Protein AF-A0A450WS57-F1 (afdb_monomer_lite)

Organism: NCBI:txid2126335

Radius of gyration: 19.54 Å; chains: 1; bounding box: 51×41×46 Å

Sequence (120 aa):
MVKQARTGNGFHSHLTGLMFAAREQGIPLPNLFTDASFHTFSTVTLSTTHPNPTPGVDGIGFGPVSERCIGVSYFVFENEIIWFQLGRVRYQKNKNSGKTDECAKIRPLSISARSANMFR

pLDDT: mean 74.9, std 20.26, range [33.19, 96.75]

Secondary structure (DSSP, 8-state):
-HHHHHTT--HHHHHHHHHHHHHHTTPPPPHHHHSHHHHHHH--SEEEE-PPP-TT--------SSTT-EEEEEEE-TTS-EEEEEEEEE----S-TT------EEEEEEEEE-------

InterPro domains:
  IPR000542 Acyltransferase ChoActase/COT/CPT [PTHR22589] (1-97)
  IPR023213 Chloramphenicol acetyltransferase-like domain superfamily [G3DSA:3.30.559.10] (1-103)
  IPR039551 Choline/Carnitine o-acyltransferase, domain 1 and 2 [PF00755] (2-85)

Foldseek 3Di:
DVVCVVVVNDVVVVVVVVQVVCVVVVHDGPVCCVDPVVVVVPDAQEAEDEDEDDPPDPDDWDAAPDQNHKYWYWYDDPVQWIKIKIWHWDFDDDPDPDDPPRDTDIDIDTDRDRDPDPDD

Structure (mmCIF, N/CA/C/O backbone):
data_AF-A0A450WS57-F1
#
_entry.id   AF-A0A450WS57-F1
#
loop_
_atom_site.group_PDB
_atom_site.id
_atom_site.type_symbol
_atom_site.label_atom_id
_atom_site.label_alt_id
_atom_site.label_comp_id
_atom_site.label_asym_id
_atom_site.label_entity_id
_atom_site.label_seq_id
_atom_site.pdbx_PDB_ins_code
_atom_site.Cartn_x
_atom_site.Cartn_y
_atom_site.Cartn_z
_atom_site.occupancy
_atom_site.B_iso_or_equiv
_atom_site.auth_seq_id
_atom_site.auth_comp_id
_atom_site.auth_asym_id
_atom_site.auth_atom_id
_atom_site.pdbx_PDB_model_num
ATOM 1 N N . MET A 1 1 ? -0.082 -12.119 -8.592 1.00 78.62 1 MET A N 1
ATOM 2 C CA . MET A 1 1 ? -0.358 -10.893 -7.812 1.00 78.62 1 MET A CA 1
ATOM 3 C C . MET A 1 1 ? -0.544 -9.646 -8.685 1.00 78.62 1 MET A C 1
ATOM 5 O O . MET A 1 1 ? -1.670 -9.178 -8.754 1.00 78.62 1 MET A O 1
ATOM 9 N N . VAL A 1 2 ? 0.470 -9.133 -9.405 1.00 88.19 2 VAL A N 1
ATOM 10 C CA . VAL A 1 2 ? 0.357 -7.865 -10.183 1.00 88.19 2 VAL A CA 1
ATOM 11 C C . VAL A 1 2 ? -0.797 -7.872 -11.194 1.00 88.19 2 VAL A C 1
ATOM 13 O O . VAL A 1 2 ? -1.593 -6.940 -11.230 1.00 88.19 2 VAL A O 1
ATOM 16 N N . LYS A 1 3 ? -0.953 -8.959 -11.964 1.00 92.69 3 LYS A N 1
ATOM 17 C CA . LYS A 1 3 ? -2.067 -9.114 -12.915 1.00 92.69 3 LYS A CA 1
ATOM 18 C C . LYS A 1 3 ? -3.437 -8.998 -12.235 1.00 92.69 3 LYS A C 1
ATOM 20 O O . LYS A 1 3 ? -4.292 -8.290 -12.743 1.00 92.69 3 LYS A O 1
ATOM 25 N N . GLN A 1 4 ? -3.619 -9.661 -11.091 1.00 91.69 4 GLN A N 1
ATOM 26 C CA . GLN A 1 4 ? -4.878 -9.653 -10.338 1.00 91.69 4 GLN A CA 1
ATOM 27 C C . GLN A 1 4 ? -5.165 -8.274 -9.747 1.00 91.69 4 GLN A C 1
ATOM 29 O O . GLN A 1 4 ? -6.276 -7.780 -9.890 1.00 91.69 4 GLN A O 1
ATOM 34 N N . ALA A 1 5 ? -4.159 -7.632 -9.147 1.00 89.94 5 ALA A N 1
ATOM 35 C CA . ALA A 1 5 ? -4.294 -6.278 -8.623 1.00 89.94 5 ALA A CA 1
ATOM 36 C C . ALA A 1 5 ? -4.692 -5.287 -9.731 1.00 89.94 5 ALA A C 1
ATOM 38 O O . ALA A 1 5 ? -5.612 -4.497 -9.545 1.00 89.94 5 ALA A O 1
ATOM 39 N N . ARG A 1 6 ? -4.071 -5.389 -10.917 1.00 90.94 6 ARG A N 1
ATOM 40 C CA . ARG A 1 6 ? -4.392 -4.535 -12.071 1.00 90.94 6 ARG A CA 1
ATOM 41 C C . ARG A 1 6 ? -5.810 -4.751 -12.603 1.00 90.94 6 ARG A C 1
ATOM 43 O O . ARG A 1 6 ? -6.418 -3.810 -13.091 1.00 90.94 6 ARG A O 1
ATOM 50 N N . THR A 1 7 ? -6.342 -5.970 -12.523 1.00 95.38 7 THR A N 1
ATOM 51 C CA . THR A 1 7 ? -7.720 -6.277 -12.944 1.00 95.38 7 THR A CA 1
ATOM 52 C C . THR A 1 7 ? -8.747 -6.079 -11.826 1.00 95.38 7 THR A C 1
ATOM 54 O O . THR A 1 7 ? -9.838 -6.626 -11.919 1.00 95.38 7 THR A O 1
ATOM 57 N N . GLY A 1 8 ? -8.400 -5.373 -10.743 1.00 91.69 8 GLY A N 1
ATOM 58 C CA . GLY A 1 8 ? -9.310 -5.109 -9.622 1.00 91.69 8 GLY A CA 1
ATOM 59 C C . GLY A 1 8 ? -9.509 -6.280 -8.654 1.00 91.69 8 GLY A C 1
ATOM 60 O O . GLY A 1 8 ? -10.153 -6.115 -7.631 1.00 91.69 8 GLY A O 1
ATOM 61 N N . ASN A 1 9 ? -8.886 -7.435 -8.892 1.00 93.31 9 ASN A N 1
ATOM 62 C CA . ASN A 1 9 ? -8.964 -8.617 -8.023 1.00 93.31 9 ASN A CA 1
ATOM 63 C C . ASN A 1 9 ? -7.931 -8.569 -6.880 1.00 93.31 9 ASN A C 1
ATOM 65 O O . ASN A 1 9 ? -7.400 -9.599 -6.457 1.00 93.31 9 ASN A O 1
ATOM 69 N N . GLY A 1 10 ? -7.575 -7.367 -6.427 1.00 90.50 10 GLY A N 1
ATOM 70 C CA . GLY A 1 10 ? -6.672 -7.151 -5.300 1.00 90.50 10 GLY A CA 1
ATOM 71 C C . GLY A 1 10 ? -7.438 -7.136 -3.978 1.00 90.50 10 GLY A C 1
ATOM 72 O O . GLY A 1 10 ? -8.464 -6.478 -3.856 1.00 90.50 10 GLY A O 1
ATOM 73 N N . PHE A 1 11 ? -6.915 -7.808 -2.951 1.00 92.88 11 PHE A N 1
ATOM 74 C CA . PHE A 1 11 ? -7.585 -7.877 -1.646 1.00 92.88 11 PHE A CA 1
ATOM 75 C C . PHE A 1 11 ? -7.591 -6.541 -0.885 1.00 92.88 11 PHE A C 1
ATOM 77 O O . PHE A 1 11 ? -8.481 -6.320 -0.072 1.00 92.88 11 PHE A O 1
ATOM 84 N N . HIS A 1 12 ? -6.618 -5.650 -1.123 1.00 92.75 12 HIS A N 1
ATOM 85 C CA . HIS A 1 12 ? -6.480 -4.408 -0.353 1.00 92.75 12 HIS A CA 1
ATOM 86 C C . HIS A 1 12 ? -7.713 -3.517 -0.531 1.00 92.75 12 HIS A C 1
ATOM 88 O O . HIS A 1 12 ? -8.379 -3.194 0.446 1.00 92.75 12 HIS A O 1
ATOM 94 N N . SER A 1 13 ? -8.086 -3.220 -1.779 1.00 91.50 13 SER A N 1
ATOM 95 C CA . SER A 1 13 ? -9.274 -2.418 -2.089 1.00 91.50 13 SER A CA 1
ATOM 96 C C . SER A 1 13 ? -10.569 -3.066 -1.592 1.00 91.50 13 SER A C 1
ATOM 98 O O . SER A 1 13 ? -11.451 -2.354 -1.123 1.00 91.50 13 SER A O 1
ATOM 100 N N . HIS A 1 14 ? -10.676 -4.400 -1.630 1.00 94.62 14 HIS A N 1
ATOM 101 C CA . HIS A 1 14 ? -11.838 -5.114 -1.089 1.00 94.62 14 HIS A CA 1
ATOM 102 C C . HIS A 1 14 ? -11.961 -4.945 0.432 1.00 94.62 14 HIS A C 1
ATOM 104 O O . HIS A 1 14 ? -13.033 -4.600 0.926 1.00 94.62 14 HIS A O 1
ATOM 110 N N . LEU A 1 15 ? -10.868 -5.145 1.176 1.00 95.75 15 LEU A N 1
ATOM 111 C CA . LEU A 1 15 ? -10.851 -4.984 2.634 1.00 95.75 15 LEU A CA 1
ATOM 112 C C . LEU A 1 15 ? -11.126 -3.534 3.040 1.00 95.75 15 LEU A C 1
ATOM 114 O O . LEU A 1 15 ? -11.916 -3.293 3.951 1.00 95.75 15 LEU A O 1
ATOM 118 N N . THR A 1 16 ? -10.531 -2.572 2.334 1.00 94.25 16 THR A N 1
ATOM 119 C CA . THR A 1 16 ? -10.795 -1.145 2.541 1.00 94.25 16 THR A CA 1
ATOM 120 C C . THR A 1 16 ? -12.264 -0.807 2.282 1.00 94.25 16 THR A C 1
ATOM 122 O O . THR A 1 16 ? -12.882 -0.135 3.104 1.00 94.25 16 THR A O 1
ATOM 125 N N . GLY A 1 17 ? -12.853 -1.317 1.195 1.00 95.06 17 GLY A N 1
ATOM 126 C CA . GLY A 1 17 ? -14.268 -1.114 0.876 1.00 95.06 17 GLY A CA 1
ATOM 127 C C . GLY A 1 17 ? -15.205 -1.673 1.949 1.00 95.06 17 GLY A C 1
ATOM 128 O O . GLY A 1 17 ? -16.109 -0.971 2.393 1.00 95.06 17 GLY A O 1
ATOM 129 N N . LEU A 1 18 ? -14.947 -2.891 2.434 1.00 95.19 18 LEU A N 1
ATOM 130 C CA . LEU A 1 18 ? -15.716 -3.494 3.531 1.00 95.19 18 LEU A CA 1
ATOM 131 C C . LEU A 1 18 ? -15.625 -2.674 4.823 1.00 95.19 18 LEU A C 1
ATOM 133 O O . LEU A 1 18 ? -16.631 -2.477 5.502 1.00 95.19 18 LEU A O 1
ATOM 137 N N . MET A 1 19 ? -14.433 -2.172 5.152 1.00 95.19 19 MET A N 1
ATOM 138 C CA . MET A 1 19 ? -14.214 -1.341 6.335 1.00 95.19 19 MET A CA 1
ATOM 139 C C . MET A 1 19 ? -14.991 -0.021 6.264 1.00 95.19 19 MET A C 1
ATOM 141 O O . MET A 1 19 ? -15.593 0.384 7.259 1.00 95.19 19 MET A O 1
ATOM 145 N N . PHE A 1 20 ? -14.995 0.647 5.106 1.00 95.94 20 PHE A N 1
ATOM 146 C CA . PHE A 1 20 ? -15.773 1.871 4.908 1.00 95.94 20 PHE A CA 1
ATOM 147 C C . PHE A 1 20 ? -17.27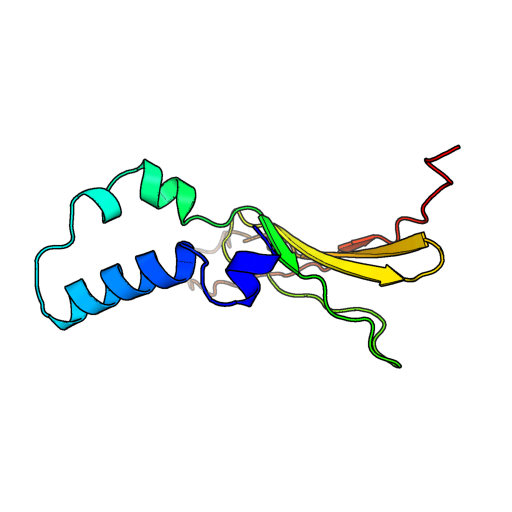8 1.599 4.893 1.00 95.94 20 PHE A C 1
ATOM 149 O O . PHE A 1 20 ? -18.001 2.290 5.601 1.00 95.94 20 PHE A O 1
ATOM 156 N N . ALA A 1 21 ? -17.741 0.554 4.204 1.00 96.50 21 ALA A N 1
ATOM 157 C CA . ALA A 1 21 ? -19.156 0.184 4.182 1.00 96.50 21 ALA A CA 1
ATOM 158 C C . ALA A 1 21 ? -19.696 -0.127 5.589 1.00 96.50 21 ALA A C 1
ATOM 160 O O . ALA A 1 21 ? -20.778 0.328 5.953 1.00 96.50 21 ALA A O 1
ATOM 161 N N . ALA A 1 22 ? -18.921 -0.843 6.413 1.00 95.50 22 ALA A N 1
ATOM 162 C CA . ALA A 1 22 ? -19.294 -1.116 7.799 1.00 95.50 22 ALA A CA 1
ATOM 163 C C . ALA A 1 22 ? -19.443 0.174 8.625 1.00 95.50 22 ALA A C 1
ATOM 165 O O . ALA A 1 22 ? -20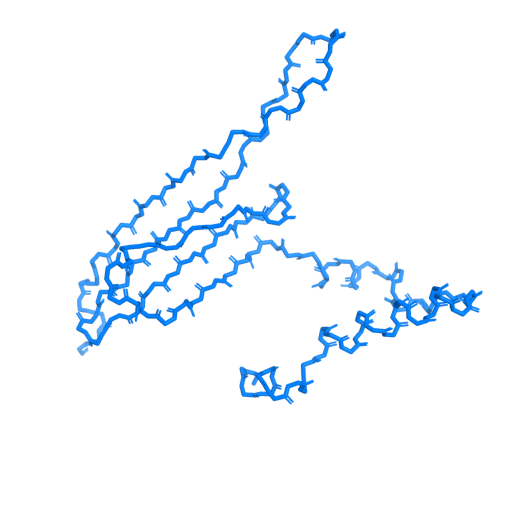.390 0.324 9.396 1.00 95.50 22 ALA A O 1
ATOM 166 N N . ARG A 1 23 ? -18.531 1.134 8.423 1.00 94.62 23 ARG A N 1
ATOM 167 C CA . ARG A 1 23 ? -18.581 2.448 9.080 1.00 94.62 23 ARG A CA 1
ATOM 168 C C . ARG A 1 23 ? -19.771 3.282 8.619 1.00 94.62 23 ARG A C 1
ATOM 170 O O . ARG A 1 23 ? -20.434 3.879 9.458 1.00 94.62 23 ARG A O 1
ATOM 177 N N . GLU A 1 24 ? -20.045 3.309 7.318 1.00 96.75 24 GLU A N 1
ATOM 178 C CA . GLU A 1 24 ? -21.176 4.047 6.744 1.00 96.75 24 GLU A CA 1
ATOM 179 C C . GLU A 1 24 ? -22.522 3.505 7.229 1.00 96.75 24 GLU A C 1
ATOM 181 O O . GLU A 1 24 ? -23.431 4.278 7.518 1.00 96.75 24 GLU A O 1
ATOM 186 N N . GLN A 1 25 ? -22.641 2.185 7.376 1.00 96.00 25 GLN A N 1
ATOM 187 C CA . GLN A 1 25 ? -23.854 1.543 7.886 1.00 96.00 25 GLN A CA 1
ATOM 188 C C . GLN A 1 25 ? -23.984 1.609 9.416 1.00 96.00 25 GLN A C 1
ATOM 190 O O . GLN A 1 25 ? -24.990 1.158 9.959 1.00 96.00 25 GLN A O 1
ATOM 195 N N . GLY A 1 26 ? -22.978 2.133 10.125 1.00 94.06 26 GLY A N 1
ATOM 196 C CA . GLY A 1 26 ? -22.969 2.182 11.587 1.00 94.06 26 GLY A CA 1
ATOM 197 C C . GLY A 1 26 ? -22.944 0.803 12.255 1.00 94.06 26 GLY A C 1
ATOM 198 O O . GLY A 1 26 ? -23.283 0.690 13.433 1.00 94.06 26 GLY A O 1
ATOM 199 N N . ILE A 1 27 ? -22.558 -0.250 11.527 1.00 95.38 27 ILE A N 1
ATOM 200 C CA . ILE A 1 27 ? -22.422 -1.594 12.092 1.00 95.38 27 ILE A CA 1
ATOM 201 C C . ILE A 1 27 ? -21.082 -1.717 12.830 1.00 95.38 27 ILE A C 1
ATOM 203 O O . ILE A 1 27 ? -20.094 -1.081 12.443 1.00 95.38 27 ILE A O 1
ATOM 207 N N . PRO A 1 28 ? -21.008 -2.529 13.900 1.00 94.81 28 PRO A N 1
ATOM 208 C CA . PRO A 1 28 ? -19.756 -2.736 14.613 1.00 94.81 28 PRO A CA 1
ATOM 209 C C . PRO A 1 28 ? -18.693 -3.303 13.667 1.00 94.81 28 PRO A C 1
ATOM 211 O O . PRO A 1 28 ? -18.943 -4.250 12.919 1.00 94.81 28 PRO A O 1
ATOM 214 N N . LEU A 1 29 ? -17.497 -2.710 13.706 1.00 94.81 29 LEU A N 1
ATOM 215 C CA . LEU A 1 29 ? -16.380 -3.137 12.872 1.00 94.81 29 LEU A CA 1
ATOM 216 C C . LEU A 1 29 ? -16.001 -4.584 13.241 1.00 94.81 29 LEU A C 1
ATOM 218 O O . LEU A 1 29 ? -15.766 -4.855 14.420 1.00 94.81 29 LEU A O 1
ATOM 222 N N . PRO A 1 30 ? -15.912 -5.514 12.274 1.00 93.81 30 PRO A N 1
ATOM 223 C CA . PRO A 1 30 ? -15.484 -6.878 12.561 1.00 93.81 30 PRO A CA 1
ATOM 224 C C . PRO A 1 30 ? -14.116 -6.930 13.249 1.00 93.81 30 PRO A C 1
ATOM 226 O O . PRO A 1 30 ? -13.214 -6.174 12.881 1.00 93.81 30 PRO A O 1
ATOM 229 N N . ASN A 1 31 ? -13.929 -7.895 14.159 1.00 95.00 31 ASN A N 1
ATOM 230 C CA . ASN A 1 31 ? -12.681 -8.080 14.919 1.00 95.00 31 ASN A CA 1
ATOM 231 C C . ASN A 1 31 ? -11.426 -8.168 14.035 1.00 95.00 31 ASN A C 1
ATOM 233 O O . ASN A 1 31 ? -10.339 -7.790 14.464 1.00 95.00 31 ASN A O 1
ATOM 237 N N . LEU A 1 32 ? -11.578 -8.627 12.787 1.00 94.94 32 LEU A N 1
ATOM 238 C CA . LEU A 1 32 ? -10.516 -8.642 11.783 1.00 94.94 32 LEU A CA 1
ATOM 239 C C . LEU A 1 32 ? -9.832 -7.275 11.637 1.00 94.94 32 LEU A C 1
ATOM 241 O O . LEU A 1 32 ? -8.613 -7.213 11.559 1.00 94.94 32 LEU A O 1
ATOM 245 N N . PHE A 1 33 ? -10.599 -6.184 11.602 1.00 94.81 33 PHE A N 1
ATOM 246 C CA . PHE A 1 33 ? -10.069 -4.840 11.358 1.00 94.81 33 PHE A CA 1
ATOM 247 C C . PHE A 1 33 ? -9.446 -4.196 12.602 1.00 94.81 33 PHE A C 1
ATOM 249 O O . PHE A 1 33 ? -8.715 -3.215 12.480 1.00 94.81 33 PHE A O 1
ATOM 256 N N . THR A 1 34 ? -9.738 -4.728 13.790 1.00 92.88 34 THR A N 1
ATOM 257 C CA . THR A 1 34 ? -9.144 -4.288 15.061 1.00 92.88 34 THR A CA 1
ATOM 258 C C . THR A 1 34 ? -7.923 -5.112 15.462 1.00 92.88 34 THR A C 1
ATOM 260 O O . THR A 1 34 ? -7.226 -4.745 16.404 1.00 92.88 34 THR A O 1
ATOM 263 N N . ASP A 1 35 ? -7.664 -6.225 14.774 1.00 95.75 35 ASP A N 1
ATOM 264 C CA . ASP A 1 35 ? -6.551 -7.107 15.095 1.00 95.75 35 ASP A CA 1
ATOM 265 C C . ASP A 1 35 ? -5.185 -6.469 14.782 1.00 95.75 35 ASP A C 1
ATOM 267 O O . ASP A 1 35 ? -5.002 -5.746 13.793 1.00 95.75 35 ASP A O 1
ATOM 271 N N . ALA A 1 36 ? -4.183 -6.791 15.602 1.00 95.75 36 ALA A N 1
ATOM 272 C CA . ALA A 1 36 ? -2.821 -6.287 15.435 1.00 95.75 36 ALA A CA 1
ATOM 273 C C . ALA A 1 36 ? -2.192 -6.737 14.102 1.00 95.75 36 ALA A C 1
ATOM 275 O O . ALA A 1 36 ? -1.381 -6.008 13.512 1.00 95.75 36 ALA A O 1
ATOM 276 N N . SER A 1 37 ? -2.592 -7.905 13.587 1.00 95.19 37 SER A N 1
ATOM 277 C CA . SER A 1 37 ? -2.121 -8.411 12.294 1.00 95.19 37 SER A CA 1
ATOM 278 C C . SER A 1 37 ? -2.637 -7.548 11.150 1.00 95.19 37 SER A C 1
ATOM 280 O O . SER A 1 37 ? -1.869 -7.207 10.251 1.00 95.19 37 SER A O 1
ATOM 282 N N . PHE A 1 38 ? -3.903 -7.119 11.205 1.00 94.81 38 PHE A N 1
ATOM 283 C CA . PHE A 1 38 ? -4.472 -6.213 10.208 1.00 94.81 38 PHE A CA 1
ATOM 284 C C . PHE A 1 38 ? -3.817 -4.832 10.263 1.00 94.81 38 PHE A C 1
ATOM 286 O O . PHE A 1 38 ? -3.511 -4.255 9.217 1.00 94.81 38 PHE A O 1
ATOM 293 N N . HIS A 1 39 ? -3.517 -4.322 11.461 1.00 91.50 39 HIS A N 1
ATOM 294 C CA . HIS A 1 39 ? -2.759 -3.078 11.612 1.00 91.50 39 HIS A CA 1
ATOM 295 C C . HIS A 1 39 ? -1.360 -3.187 10.984 1.00 91.50 39 HIS A C 1
ATOM 297 O O . HIS A 1 39 ? -0.929 -2.303 10.246 1.00 91.50 39 HIS A O 1
ATOM 303 N N . THR A 1 40 ? -0.653 -4.294 11.224 1.00 93.00 40 THR A N 1
ATOM 304 C CA . THR A 1 40 ? 0.672 -4.539 10.630 1.00 93.00 40 THR A CA 1
ATOM 305 C C . THR A 1 40 ? 0.591 -4.637 9.109 1.00 93.00 40 THR A C 1
ATOM 307 O O . THR A 1 40 ? 1.361 -3.995 8.402 1.00 93.00 40 THR A O 1
ATOM 310 N N . PHE A 1 41 ? -0.384 -5.389 8.605 1.00 92.81 41 PHE A N 1
ATOM 311 C CA . PHE A 1 41 ? -0.629 -5.584 7.181 1.00 92.81 41 PHE A CA 1
ATOM 312 C C . PHE A 1 41 ? -1.002 -4.284 6.445 1.00 92.81 41 PHE A C 1
ATOM 314 O O . PHE A 1 41 ? -0.557 -4.057 5.322 1.00 92.81 41 PHE A O 1
ATOM 321 N N . SER A 1 42 ? -1.812 -3.428 7.069 1.00 92.06 42 SER A N 1
ATOM 322 C CA . SER A 1 42 ? -2.256 -2.151 6.492 1.00 92.06 42 SER A CA 1
ATOM 323 C C . SER A 1 42 ? -1.214 -1.034 6.620 1.00 92.06 42 SER A C 1
ATOM 325 O O . SER A 1 42 ? -1.299 -0.027 5.915 1.00 92.06 42 SER A O 1
ATOM 327 N N . THR A 1 43 ? -0.198 -1.214 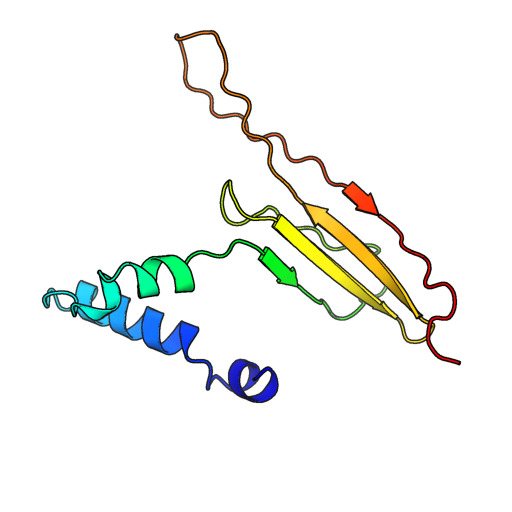7.469 1.00 91.50 43 THR A N 1
ATOM 328 C CA . THR A 1 43 ? 0.890 -0.249 7.641 1.00 91.50 43 THR A CA 1
ATOM 329 C C . THR A 1 43 ? 1.926 -0.396 6.528 1.00 91.50 43 THR A C 1
ATOM 331 O O . THR A 1 43 ? 2.732 -1.324 6.510 1.00 91.50 43 THR A O 1
ATOM 334 N N . VAL A 1 44 ? 1.971 0.579 5.621 1.00 91.19 44 VAL A N 1
ATOM 335 C CA . VAL A 1 44 ? 2.986 0.629 4.561 1.00 91.19 44 VAL A CA 1
ATOM 336 C C . VAL A 1 44 ? 4.307 1.170 5.119 1.00 91.19 44 VAL A C 1
ATOM 338 O O . VAL A 1 44 ? 4.415 2.345 5.478 1.00 91.19 44 VAL A O 1
ATOM 341 N N . THR A 1 45 ? 5.325 0.311 5.179 1.00 91.69 45 THR A N 1
ATOM 342 C CA . THR A 1 45 ? 6.708 0.664 5.569 1.00 91.69 45 THR A CA 1
ATOM 343 C C . THR A 1 45 ? 7.626 0.883 4.366 1.00 91.69 45 THR A C 1
ATOM 345 O O . THR A 1 45 ? 8.629 1.590 4.455 1.00 91.69 45 THR A O 1
ATOM 348 N N . LEU A 1 46 ? 7.267 0.317 3.217 1.00 90.56 46 LEU A N 1
ATOM 349 C CA . LEU A 1 46 ? 7.934 0.522 1.942 1.00 90.56 46 LEU A CA 1
ATOM 350 C C . LEU A 1 46 ? 6.861 0.780 0.891 1.00 90.56 46 LEU A C 1
ATOM 352 O O . LEU A 1 46 ? 6.090 -0.113 0.548 1.00 90.56 46 LEU A O 1
ATOM 356 N N . SER A 1 47 ? 6.811 2.008 0.393 1.00 90.38 47 SER A N 1
ATOM 357 C CA . SER A 1 47 ? 5.923 2.378 -0.701 1.00 90.38 47 SER A CA 1
ATOM 358 C C . SER A 1 47 ? 6.744 2.447 -1.977 1.00 90.38 47 SER A C 1
ATOM 360 O O . SER A 1 47 ? 7.797 3.086 -1.992 1.00 90.38 47 SER A O 1
ATOM 362 N N . THR A 1 48 ? 6.290 1.769 -3.032 1.00 90.75 48 THR A N 1
ATOM 363 C CA . THR A 1 48 ? 7.022 1.689 -4.300 1.00 90.75 48 THR A CA 1
ATOM 364 C C . THR A 1 48 ? 6.156 2.104 -5.478 1.00 90.75 48 THR A C 1
ATOM 366 O O . THR A 1 48 ? 4.963 1.804 -5.495 1.00 90.75 48 THR A O 1
ATOM 369 N N . THR A 1 49 ? 6.751 2.767 -6.468 1.00 88.00 49 THR A N 1
ATOM 370 C CA . THR A 1 49 ? 6.099 3.018 -7.758 1.00 88.00 49 THR A CA 1
ATOM 371 C C . THR A 1 49 ? 7.054 2.763 -8.915 1.00 88.00 49 THR A C 1
ATOM 373 O O . THR A 1 49 ? 8.248 3.055 -8.828 1.00 88.00 49 THR A O 1
ATOM 376 N N . HIS A 1 50 ? 6.504 2.212 -9.993 1.00 87.00 50 HIS A N 1
ATOM 377 C CA . HIS A 1 50 ? 7.183 2.022 -11.266 1.00 87.00 50 HIS A CA 1
ATOM 378 C C . HIS A 1 50 ? 6.340 2.676 -12.361 1.00 87.00 50 HIS A C 1
ATOM 380 O O . HIS A 1 50 ? 5.413 2.049 -12.881 1.00 87.00 50 HIS A O 1
ATOM 386 N N . PRO A 1 51 ? 6.593 3.954 -12.669 1.00 81.12 51 PRO A N 1
ATOM 387 C CA . PRO A 1 51 ? 5.912 4.620 -13.757 1.00 81.12 51 PRO A CA 1
ATOM 388 C C . PRO A 1 51 ? 6.504 4.164 -15.091 1.00 81.12 51 PRO A C 1
ATOM 390 O O . PRO A 1 51 ? 7.698 3.877 -15.196 1.00 81.12 51 PRO A O 1
ATOM 393 N N . ASN A 1 52 ? 5.678 4.159 -16.134 1.00 82.69 52 ASN A N 1
ATOM 394 C CA . ASN A 1 52 ? 6.184 3.991 -17.488 1.00 82.69 52 ASN A CA 1
ATOM 395 C C . ASN A 1 52 ? 7.127 5.164 -17.814 1.00 82.69 52 ASN A C 1
ATOM 397 O O . ASN A 1 52 ? 6.733 6.322 -17.615 1.00 82.69 52 ASN A O 1
ATOM 401 N N . PRO A 1 53 ? 8.345 4.895 -18.319 1.00 78.12 53 PRO A N 1
ATOM 402 C CA . PRO A 1 53 ? 9.245 5.948 -18.762 1.00 78.12 53 PRO A CA 1
ATOM 403 C C . PRO A 1 53 ? 8.541 6.861 -19.767 1.00 78.12 53 PRO A C 1
ATOM 405 O O . PRO A 1 53 ? 8.021 6.402 -20.783 1.00 78.12 53 PRO A O 1
ATOM 408 N N . THR A 1 54 ? 8.482 8.152 -19.449 1.00 79.56 54 THR A N 1
ATOM 409 C CA . THR A 1 54 ? 7.808 9.158 -20.274 1.00 79.56 54 THR A CA 1
ATOM 410 C C . THR A 1 54 ? 8.866 10.090 -20.863 1.00 79.56 54 THR A C 1
ATOM 412 O O . THR A 1 54 ? 9.695 10.592 -20.100 1.00 79.56 54 THR A O 1
ATOM 415 N N . PRO A 1 55 ? 8.879 10.339 -22.188 1.00 79.25 55 PRO A N 1
ATOM 416 C CA . PRO A 1 55 ? 9.846 11.249 -22.797 1.00 79.25 55 PRO A CA 1
ATOM 417 C C . PRO A 1 55 ? 9.825 12.628 -22.123 1.00 79.25 55 PRO A C 1
ATOM 419 O O . PRO A 1 55 ? 8.762 13.224 -21.963 1.00 79.25 55 PRO A O 1
ATOM 422 N N . GLY A 1 56 ? 10.996 13.128 -21.721 1.00 79.06 56 GLY A N 1
ATOM 423 C CA . GLY A 1 56 ? 11.136 14.412 -21.021 1.00 79.06 56 GLY A CA 1
ATOM 424 C C . GLY A 1 56 ? 10.928 14.364 -19.501 1.00 79.06 56 GLY A C 1
ATOM 425 O O . GLY A 1 56 ? 10.950 15.416 -18.866 1.00 79.06 56 GLY A O 1
ATOM 426 N N . VAL A 1 57 ? 10.737 13.179 -18.905 1.00 76.44 57 VAL A N 1
ATOM 427 C CA . VAL A 1 57 ? 10.646 12.993 -17.448 1.00 76.44 57 VAL A CA 1
ATOM 428 C C . VAL A 1 57 ? 11.837 12.174 -16.950 1.00 76.44 57 VAL A C 1
ATOM 430 O O . VAL A 1 57 ? 11.881 10.958 -17.121 1.00 76.44 57 VAL A O 1
ATOM 433 N N . ASP A 1 58 ? 12.776 12.840 -16.277 1.00 69.50 58 ASP A N 1
ATOM 434 C CA . ASP A 1 58 ? 14.017 12.219 -15.780 1.00 69.50 58 ASP A CA 1
ATOM 435 C C . A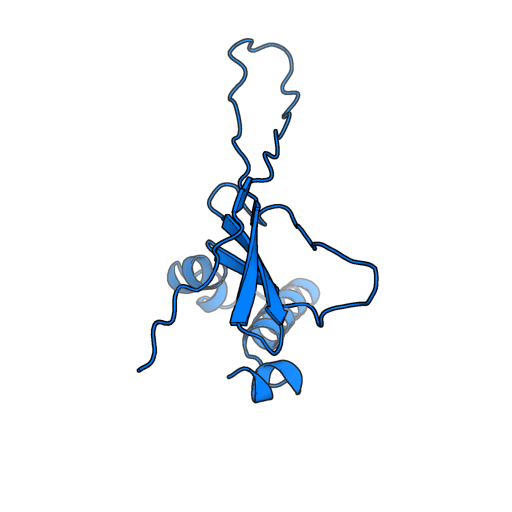SP A 1 58 ? 13.856 11.505 -14.425 1.00 69.50 58 ASP A C 1
ATOM 437 O O . ASP A 1 58 ? 14.737 10.772 -13.976 1.00 69.50 58 ASP A O 1
ATOM 441 N N . GLY A 1 59 ? 12.729 11.709 -13.744 1.00 71.69 59 GLY A N 1
ATOM 442 C CA . GLY A 1 59 ? 12.463 11.134 -12.430 1.00 71.69 59 GLY A CA 1
ATOM 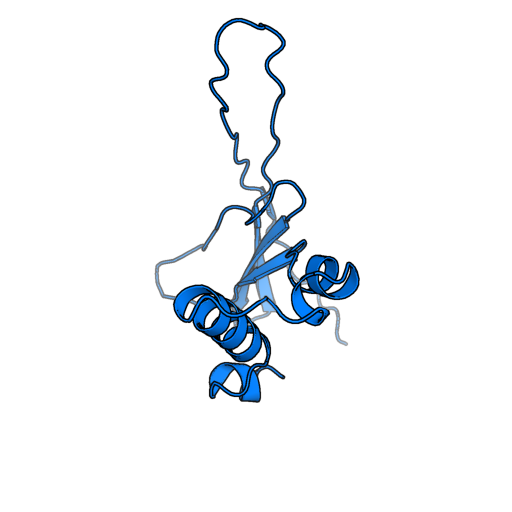443 C C . GLY A 1 59 ? 11.044 11.419 -11.960 1.00 71.69 59 GLY A C 1
ATOM 444 O O . GLY A 1 59 ? 10.477 12.466 -12.262 1.00 71.69 59 GLY A O 1
ATOM 445 N N . ILE A 1 60 ? 10.479 10.495 -11.188 1.00 77.06 60 ILE A N 1
ATOM 446 C CA . ILE A 1 60 ? 9.255 10.725 -10.418 1.00 77.06 60 ILE A CA 1
ATOM 447 C C . ILE A 1 60 ? 9.580 10.406 -8.969 1.00 77.06 60 ILE A C 1
ATOM 449 O O . ILE A 1 60 ? 10.029 9.306 -8.675 1.00 77.06 60 ILE A O 1
ATOM 453 N N . GLY A 1 61 ? 9.337 11.349 -8.065 1.00 76.81 61 GLY A N 1
ATOM 454 C CA . GLY A 1 61 ? 9.534 11.172 -6.632 1.00 76.81 61 GLY A CA 1
ATOM 455 C C . GLY A 1 61 ? 8.235 11.419 -5.884 1.00 76.81 61 GLY A C 1
ATOM 456 O O . GLY A 1 61 ? 7.433 12.260 -6.282 1.00 76.81 61 GLY A O 1
ATOM 457 N N . PHE A 1 62 ? 8.032 10.704 -4.783 1.00 80.06 62 PHE A N 1
ATOM 458 C CA . PHE A 1 62 ? 6.907 10.933 -3.884 1.00 80.06 62 PHE A CA 1
ATOM 459 C C . PHE A 1 62 ? 7.365 10.812 -2.428 1.00 80.06 62 PHE A C 1
ATOM 461 O O . PHE A 1 62 ? 8.365 10.158 -2.116 1.00 80.06 62 PHE A O 1
ATOM 468 N N . GLY A 1 63 ? 6.662 11.509 -1.535 1.00 79.50 63 GLY A N 1
ATOM 469 C CA . GLY A 1 63 ? 6.935 11.453 -0.104 1.00 79.50 63 GLY A CA 1
ATOM 470 C C . GLY A 1 63 ? 6.530 10.102 0.504 1.00 79.50 63 GLY A C 1
ATOM 471 O O . GLY A 1 63 ? 5.648 9.426 -0.021 1.00 79.50 63 GLY A O 1
ATOM 472 N N . PRO A 1 64 ? 7.146 9.689 1.619 1.00 82.00 64 PRO A N 1
ATOM 473 C CA . PRO A 1 64 ? 6.708 8.508 2.354 1.00 82.00 64 PRO A CA 1
ATOM 474 C C . PRO A 1 64 ? 5.284 8.698 2.907 1.00 82.00 64 PRO A C 1
ATOM 476 O O . PRO A 1 64 ? 4.918 9.794 3.322 1.00 82.00 64 PRO A O 1
ATOM 479 N N . VAL A 1 65 ? 4.496 7.619 2.948 1.00 84.12 65 VAL A N 1
ATOM 480 C CA . VAL A 1 65 ? 3.094 7.626 3.428 1.00 84.12 65 VAL A CA 1
ATOM 481 C C . VAL A 1 65 ? 2.958 7.613 4.956 1.00 84.12 65 VAL A C 1
ATOM 483 O O . VAL A 1 65 ? 1.870 7.813 5.483 1.00 84.12 65 VAL A O 1
ATOM 486 N N . SER A 1 66 ? 4.051 7.373 5.679 1.00 83.00 66 SER A N 1
ATOM 487 C CA . SER A 1 66 ? 4.117 7.431 7.141 1.00 83.00 66 SER A CA 1
ATOM 488 C C . SER A 1 66 ? 5.542 7.755 7.599 1.00 83.00 66 SER A C 1
ATOM 490 O O . SER A 1 66 ? 6.493 7.637 6.824 1.00 83.00 66 SER A O 1
ATOM 492 N N . GLU A 1 67 ? 5.727 8.114 8.871 1.00 82.25 67 GLU A N 1
ATOM 493 C CA . GLU A 1 67 ? 7.054 8.410 9.442 1.00 82.25 67 GLU A CA 1
ATOM 494 C C . GLU A 1 67 ? 8.038 7.236 9.339 1.00 82.25 67 GLU A C 1
ATOM 496 O O . GLU A 1 67 ? 9.253 7.419 9.235 1.00 82.25 67 GLU A O 1
ATOM 501 N N . ARG A 1 68 ? 7.503 6.011 9.381 1.00 82.75 68 ARG A N 1
ATOM 502 C CA . ARG A 1 68 ? 8.271 4.764 9.301 1.00 82.75 68 ARG A CA 1
ATOM 503 C C . ARG A 1 68 ? 8.386 4.248 7.865 1.00 82.75 68 ARG A C 1
ATOM 505 O O . ARG A 1 68 ? 9.007 3.209 7.658 1.00 82.75 68 ARG A O 1
ATOM 512 N N . CYS A 1 69 ? 7.802 4.951 6.895 1.00 86.12 69 CYS A N 1
ATOM 513 C CA . CYS A 1 69 ? 7.802 4.557 5.497 1.00 86.12 69 CYS A CA 1
ATOM 514 C C . CYS A 1 69 ? 9.033 5.084 4.751 1.00 86.12 69 CYS A C 1
ATOM 516 O O . CYS A 1 69 ? 9.500 6.203 4.971 1.00 86.12 69 CYS A O 1
ATOM 518 N N . ILE A 1 70 ? 9.512 4.289 3.798 1.00 87.19 70 ILE A N 1
ATOM 519 C CA . ILE A 1 70 ? 10.441 4.717 2.752 1.00 87.19 70 ILE A CA 1
ATOM 520 C C . ILE A 1 70 ? 9.668 4.744 1.432 1.00 87.19 70 ILE A C 1
ATOM 522 O O . ILE A 1 70 ? 9.008 3.765 1.087 1.00 87.19 70 ILE A O 1
ATOM 526 N N . GLY A 1 71 ? 9.707 5.872 0.723 1.00 86.12 71 GLY A N 1
ATOM 527 C CA . GLY A 1 71 ? 9.191 5.975 -0.641 1.00 86.12 71 GLY A CA 1
ATOM 528 C C . GLY A 1 71 ? 10.296 5.636 -1.636 1.00 86.12 71 GLY A C 1
ATOM 529 O O . GLY A 1 71 ? 11.383 6.210 -1.554 1.00 86.12 71 GLY A O 1
ATOM 530 N N . VAL A 1 72 ? 10.040 4.710 -2.556 1.00 87.19 72 VAL A N 1
ATOM 531 C CA . VAL A 1 72 ? 10.979 4.324 -3.617 1.00 87.19 72 VAL A CA 1
ATOM 532 C C . VAL A 1 72 ? 10.275 4.412 -4.959 1.00 87.19 72 VAL A C 1
ATOM 534 O O . VAL A 1 72 ? 9.283 3.736 -5.206 1.00 87.19 72 VAL A O 1
ATOM 537 N N . SER A 1 73 ? 10.802 5.227 -5.854 1.00 85.75 73 SER A N 1
ATOM 538 C CA . SER A 1 73 ? 10.351 5.265 -7.240 1.00 85.75 73 SER A CA 1
ATOM 539 C C . SER A 1 73 ? 11.467 4.805 -8.148 1.00 85.75 73 SER A C 1
ATOM 541 O O . SER A 1 73 ? 12.632 5.119 -7.878 1.00 85.75 73 SER A O 1
ATOM 543 N N . TYR A 1 74 ? 11.124 4.056 -9.194 1.00 84.62 74 TYR A N 1
ATOM 544 C CA . TYR A 1 74 ? 12.119 3.625 -10.159 1.00 84.62 74 TYR A CA 1
ATOM 545 C C . TYR A 1 74 ? 11.630 3.533 -11.599 1.00 84.62 74 TYR A C 1
ATOM 547 O O . TYR A 1 74 ? 10.500 3.131 -11.883 1.00 84.62 74 TYR A O 1
ATOM 555 N N . PHE A 1 75 ? 12.542 3.845 -12.516 1.00 83.75 75 PHE A N 1
ATOM 556 C CA . PHE A 1 75 ? 12.380 3.582 -13.940 1.00 83.75 75 PHE A CA 1
ATOM 557 C C . PHE A 1 75 ? 13.202 2.378 -14.355 1.00 83.75 75 PHE A C 1
ATOM 559 O O . PHE A 1 75 ? 14.325 2.207 -13.892 1.00 83.75 75 PHE A O 1
ATOM 566 N N . VAL A 1 76 ? 12.633 1.578 -15.249 1.00 79.75 76 VAL A N 1
ATOM 567 C CA . VAL A 1 76 ? 13.323 0.478 -15.918 1.00 79.75 76 VAL A CA 1
ATOM 568 C C . VAL A 1 76 ? 13.395 0.854 -17.388 1.00 79.75 76 VAL A C 1
ATOM 570 O O . VAL A 1 76 ? 12.360 1.005 -18.036 1.00 79.75 76 VAL A O 1
ATOM 573 N N . PHE A 1 77 ? 14.610 1.054 -17.887 1.00 77.12 77 PHE A N 1
ATOM 574 C CA . PHE A 1 77 ? 14.876 1.288 -19.303 1.00 77.12 77 PHE A CA 1
ATOM 575 C C . PHE A 1 77 ? 15.360 -0.013 -19.957 1.00 77.12 77 PHE A C 1
ATOM 577 O O . PHE A 1 77 ? 15.992 -0.831 -19.292 1.00 77.12 77 PHE A O 1
ATOM 584 N N . GLU A 1 78 ? 15.083 -0.197 -21.253 1.00 72.44 78 GLU A N 1
ATOM 585 C CA . GLU A 1 78 ? 15.425 -1.421 -22.005 1.00 72.44 78 GLU A CA 1
ATOM 586 C C . GLU A 1 78 ? 16.914 -1.802 -21.888 1.00 72.44 78 GLU A C 1
ATOM 588 O O . GLU A 1 78 ? 17.243 -2.982 -21.821 1.00 72.44 78 GLU A O 1
ATOM 593 N N . ASN A 1 79 ? 17.802 -0.808 -21.758 1.00 64.75 79 ASN A N 1
ATOM 594 C CA . ASN A 1 79 ? 19.256 -0.992 -21.694 1.00 64.75 79 ASN A CA 1
ATOM 595 C C . ASN A 1 79 ? 19.822 -0.943 -20.255 1.00 64.75 79 ASN A C 1
ATOM 597 O O . ASN A 1 79 ? 20.822 -0.281 -19.997 1.00 64.75 79 ASN A O 1
ATOM 601 N N . GLU A 1 80 ? 19.187 -1.641 -19.312 1.00 58.19 80 GLU A N 1
ATOM 602 C CA . GLU A 1 80 ? 19.647 -1.883 -17.924 1.00 58.19 80 GLU A CA 1
ATOM 603 C C . GLU A 1 80 ? 19.680 -0.707 -16.938 1.00 58.19 80 GLU A C 1
ATOM 605 O O . GLU A 1 80 ? 20.018 -0.897 -15.763 1.00 58.19 80 GLU A O 1
ATOM 610 N N . ILE A 1 81 ? 19.341 0.516 -17.342 1.00 60.59 81 ILE A N 1
ATOM 611 C CA . ILE A 1 81 ? 19.431 1.624 -16.391 1.00 60.59 81 ILE A CA 1
ATOM 612 C C . ILE A 1 81 ? 18.218 1.582 -15.462 1.00 60.59 81 ILE A C 1
ATOM 614 O O . ILE A 1 81 ? 17.093 1.842 -15.885 1.00 60.59 81 ILE A O 1
ATOM 618 N N . ILE A 1 82 ? 18.460 1.267 -14.188 1.00 63.06 82 ILE A N 1
ATOM 619 C CA . ILE A 1 82 ? 17.467 1.425 -13.129 1.00 63.06 82 ILE A CA 1
ATOM 620 C C . ILE A 1 82 ? 17.774 2.716 -12.381 1.00 63.06 82 ILE A C 1
ATOM 622 O O . ILE A 1 82 ? 18.771 2.833 -11.669 1.00 63.06 82 ILE A O 1
ATOM 626 N N . TRP A 1 83 ? 16.909 3.708 -12.553 1.00 62.44 83 TRP A N 1
ATOM 627 C CA . TRP A 1 83 ? 17.005 4.957 -11.805 1.00 62.44 83 TRP A CA 1
ATOM 628 C C . TRP A 1 83 ? 16.177 4.837 -10.542 1.00 62.44 83 TRP A C 1
ATOM 630 O O . TRP A 1 83 ? 14.983 4.599 -10.654 1.00 62.44 83 TRP A O 1
ATOM 640 N N . PHE A 1 84 ? 16.781 5.029 -9.367 1.00 69.44 84 PHE A N 1
ATOM 641 C CA . PHE A 1 84 ? 16.059 5.035 -8.098 1.00 69.44 84 PHE A CA 1
ATOM 642 C C . PHE A 1 84 ? 15.972 6.444 -7.523 1.00 69.44 84 PHE A C 1
ATOM 644 O O . PHE A 1 84 ? 16.972 7.157 -7.380 1.00 69.44 84 PHE A O 1
ATOM 651 N N . GLN A 1 85 ? 14.773 6.810 -7.092 1.00 66.88 85 GLN A N 1
ATOM 652 C CA . GLN A 1 85 ? 14.545 7.988 -6.276 1.00 66.88 85 GLN A CA 1
ATOM 65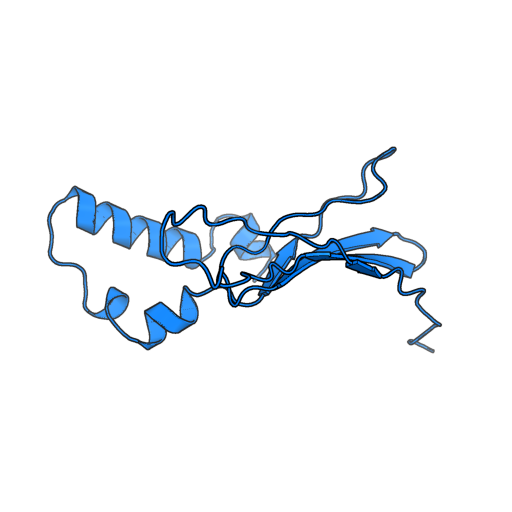3 C C . GLN A 1 85 ? 14.018 7.555 -4.912 1.00 66.88 85 GLN A C 1
ATOM 655 O O . GLN A 1 85 ? 12.925 6.994 -4.806 1.00 66.88 85 GLN A O 1
ATOM 660 N N . LEU A 1 86 ? 14.813 7.806 -3.866 1.00 71.31 86 LEU A N 1
ATOM 661 C CA . LEU A 1 86 ? 14.447 7.504 -2.488 1.00 71.31 86 LEU A CA 1
ATOM 662 C C . LEU A 1 86 ? 13.952 8.766 -1.782 1.00 71.31 86 LEU A C 1
ATOM 664 O O . LEU A 1 86 ? 14.656 9.777 -1.680 1.00 71.31 86 LEU A O 1
ATOM 668 N N . GLY A 1 87 ? 12.740 8.672 -1.247 1.00 65.44 87 GLY A N 1
ATOM 669 C CA . GLY A 1 87 ? 12.132 9.652 -0.363 1.00 65.44 87 GLY A CA 1
ATOM 670 C C . GLY A 1 87 ? 12.104 9.133 1.071 1.00 65.44 87 GLY A C 1
ATOM 671 O O . GLY A 1 87 ? 11.481 8.112 1.366 1.00 65.44 87 GLY A O 1
ATOM 672 N N . ARG A 1 88 ? 12.746 9.860 1.989 1.00 62.69 88 ARG A N 1
ATOM 673 C CA . ARG A 1 88 ? 12.587 9.649 3.433 1.00 62.69 88 ARG A CA 1
ATOM 674 C C . ARG A 1 88 ? 12.369 10.991 4.115 1.00 62.69 88 ARG A C 1
ATOM 676 O O . ARG A 1 88 ? 13.109 11.947 3.877 1.00 62.69 88 ARG A O 1
ATOM 683 N N . VAL A 1 89 ? 11.366 11.059 4.979 1.00 58.69 89 VAL A N 1
ATOM 684 C CA . VAL A 1 89 ? 11.131 12.224 5.833 1.00 58.69 89 VAL A CA 1
ATOM 685 C C . VAL A 1 89 ? 11.897 12.014 7.132 1.00 58.69 89 VAL A C 1
ATOM 687 O O . VAL A 1 89 ? 11.871 10.932 7.718 1.00 58.69 89 VAL A O 1
ATOM 690 N N . ARG A 1 90 ? 12.617 13.048 7.576 1.00 53.91 90 ARG A N 1
ATOM 691 C CA . ARG A 1 90 ? 13.108 13.130 8.954 1.00 53.91 90 ARG A CA 1
ATOM 692 C C . ARG A 1 90 ? 12.286 14.183 9.678 1.00 53.91 90 ARG A C 1
ATOM 694 O O . ARG A 1 90 ? 12.453 15.371 9.413 1.00 53.91 90 ARG A O 1
ATOM 701 N N . TYR A 1 91 ? 11.440 13.743 10.599 1.00 48.72 91 TYR A N 1
ATOM 702 C CA . TYR A 1 91 ? 10.811 14.639 11.559 1.00 48.72 91 TYR A CA 1
ATOM 703 C C . TYR A 1 91 ? 11.880 15.091 12.560 1.00 48.72 91 TYR A C 1
ATOM 705 O O . TYR A 1 91 ? 12.473 14.277 13.270 1.00 48.72 91 TYR A O 1
ATOM 713 N N . GLN A 1 92 ? 12.195 16.388 12.570 1.00 49.56 92 GLN A N 1
ATOM 714 C CA . GLN A 1 92 ? 13.029 16.986 13.611 1.00 49.56 92 GLN A CA 1
ATOM 715 C C . GLN A 1 92 ? 12.107 17.523 14.701 1.00 49.56 92 GLN A C 1
ATOM 717 O O . GLN A 1 92 ? 11.352 18.461 14.467 1.00 49.56 92 GLN A O 1
ATOM 722 N N . LYS A 1 93 ? 12.182 16.941 15.902 1.00 42.00 93 LYS A N 1
ATOM 723 C CA . LYS A 1 93 ? 11.478 17.466 17.075 1.00 42.00 93 LYS A CA 1
ATOM 724 C C . LYS A 1 93 ? 12.091 18.829 17.423 1.00 42.00 93 LYS A C 1
ATOM 726 O O . LYS A 1 93 ? 13.261 18.892 17.805 1.00 42.00 93 LYS A O 1
ATOM 731 N N . ASN A 1 94 ? 11.344 19.916 17.234 1.00 45.00 94 ASN A N 1
ATOM 732 C CA . ASN A 1 94 ? 11.801 21.252 17.611 1.00 45.00 94 ASN A CA 1
ATOM 733 C C . ASN A 1 94 ? 11.923 21.322 19.147 1.00 45.00 94 ASN A C 1
ATOM 735 O O . ASN A 1 94 ? 10.987 20.964 19.859 1.00 45.00 94 ASN A O 1
ATOM 739 N N . LYS A 1 95 ? 13.086 21.743 19.660 1.00 48.75 95 LYS A N 1
ATOM 740 C CA . LYS A 1 95 ? 13.381 21.828 21.105 1.00 48.75 95 LYS A CA 1
ATOM 741 C C . LYS A 1 95 ? 12.695 23.015 21.801 1.00 48.75 95 LYS A C 1
ATOM 743 O O . LYS A 1 95 ? 12.760 23.094 23.022 1.00 48.75 95 LYS A O 1
ATOM 748 N N . ASN A 1 96 ? 12.027 23.900 21.056 1.00 50.69 96 ASN A N 1
ATOM 749 C CA . ASN A 1 96 ? 11.345 25.072 21.605 1.00 50.69 96 ASN A CA 1
ATOM 750 C C . ASN A 1 96 ? 9.832 24.822 21.721 1.00 50.69 96 ASN A C 1
ATOM 752 O O . ASN A 1 96 ? 9.089 24.857 20.741 1.00 50.69 96 ASN A O 1
ATOM 756 N N . SER A 1 97 ? 9.389 24.571 22.951 1.00 48.25 97 SER A N 1
ATOM 757 C CA . SER A 1 97 ? 8.039 24.185 23.381 1.00 48.25 97 SER A CA 1
ATOM 758 C C . SER A 1 97 ? 7.012 25.332 23.372 1.00 48.25 97 SER A C 1
ATOM 760 O O . SER A 1 97 ? 6.323 25.544 24.367 1.00 48.25 97 SER A O 1
ATOM 762 N N . GLY A 1 98 ? 6.929 26.105 22.285 1.00 47.81 98 GLY A N 1
ATOM 763 C CA . GLY A 1 98 ? 6.027 27.268 22.206 1.00 47.81 98 GLY A CA 1
ATOM 764 C C . GLY A 1 98 ? 5.048 27.270 21.032 1.00 47.81 98 GLY A C 1
ATOM 765 O O . GLY A 1 98 ? 3.951 27.800 21.164 1.00 47.81 98 GLY A O 1
ATOM 766 N N . LYS A 1 99 ? 5.418 26.672 19.895 1.00 42.75 99 LYS A N 1
ATOM 767 C CA . LYS A 1 99 ? 4.573 26.544 18.699 1.00 42.75 99 LYS A CA 1
ATOM 768 C C . LYS A 1 99 ? 4.945 25.255 17.979 1.00 42.75 99 LYS A C 1
ATOM 770 O O . LYS A 1 99 ? 6.080 25.092 17.533 1.00 42.75 99 LYS A O 1
ATOM 775 N N . THR A 1 100 ? 4.013 24.311 17.927 1.00 37.75 100 THR A N 1
ATOM 776 C CA . THR A 1 100 ? 4.136 23.068 17.160 1.00 37.75 100 THR A CA 1
ATOM 777 C C . THR A 1 100 ? 3.933 23.365 15.678 1.00 37.75 100 THR A C 1
ATOM 779 O O . THR A 1 100 ? 2.904 23.024 15.109 1.00 37.75 100 THR A O 1
ATOM 782 N N . ASP A 1 101 ? 4.916 24.012 15.056 1.00 38.66 101 ASP A N 1
ATOM 783 C CA . ASP A 1 101 ? 4.996 24.087 13.600 1.00 38.66 101 ASP A CA 1
ATOM 784 C C . ASP A 1 101 ? 5.776 22.850 13.131 1.00 38.66 101 ASP A C 1
ATOM 786 O O . ASP A 1 101 ? 7.010 22.787 13.174 1.00 38.66 101 ASP A O 1
ATOM 790 N N . GLU A 1 102 ? 5.033 21.803 12.780 1.00 46.09 102 GLU A N 1
ATOM 791 C CA . GLU A 1 102 ? 5.554 20.498 12.379 1.00 46.09 102 GLU A CA 1
ATOM 792 C C . GLU A 1 102 ? 6.123 20.573 10.951 1.00 46.09 102 GLU A C 1
ATOM 794 O O . GLU A 1 102 ? 5.453 20.319 9.955 1.00 46.09 102 GLU A O 1
ATOM 799 N N . CYS A 1 103 ? 7.381 20.999 10.821 1.00 42.44 103 CYS A N 1
ATOM 800 C CA . CYS A 1 103 ? 8.026 21.144 9.516 1.00 42.44 103 CYS A CA 1
ATOM 801 C C . CYS A 1 103 ? 8.687 19.823 9.077 1.00 42.44 103 CYS A C 1
ATOM 803 O O . CYS A 1 103 ? 9.799 19.486 9.502 1.00 42.44 103 CYS A O 1
ATOM 805 N N . ALA A 1 104 ? 8.018 19.072 8.198 1.00 43.16 104 ALA A N 1
ATOM 806 C CA . ALA A 1 104 ? 8.585 17.894 7.546 1.00 43.16 104 ALA A CA 1
ATOM 807 C C . ALA A 1 104 ? 9.654 18.305 6.514 1.00 43.16 104 ALA A C 1
ATOM 809 O O . ALA A 1 104 ? 9.351 18.877 5.468 1.00 43.16 104 ALA A O 1
ATOM 810 N N . LYS A 1 105 ? 10.930 17.988 6.774 1.00 47.41 105 LYS A N 1
ATOM 811 C CA . LYS A 1 105 ? 12.007 18.152 5.781 1.00 47.41 105 LYS A CA 1
ATOM 812 C C . LYS A 1 105 ? 12.145 16.877 4.949 1.00 47.41 105 LYS A C 1
ATOM 814 O O . LYS A 1 105 ? 12.673 15.869 5.427 1.00 47.41 105 LYS A O 1
ATOM 819 N N . ILE A 1 106 ? 11.704 16.936 3.693 1.00 45.59 106 ILE A N 1
ATOM 820 C CA . ILE A 1 106 ? 11.937 15.893 2.686 1.00 45.59 106 ILE A CA 1
ATOM 821 C C . ILE A 1 106 ? 13.345 16.097 2.116 1.00 45.59 106 ILE A C 1
ATOM 823 O O . ILE A 1 106 ? 13.657 17.167 1.599 1.00 45.59 106 ILE A O 1
ATOM 827 N N . ARG A 1 107 ? 14.211 15.081 2.202 1.00 53.44 107 ARG A N 1
ATOM 828 C CA . ARG A 1 107 ? 15.466 15.054 1.435 1.00 53.44 107 ARG A CA 1
ATOM 829 C C . ARG A 1 107 ? 15.333 14.012 0.327 1.00 53.44 107 ARG A C 1
ATOM 831 O O . ARG A 1 107 ? 15.349 12.826 0.657 1.00 53.44 107 ARG A O 1
ATOM 838 N N . PRO A 1 108 ? 15.200 14.414 -0.947 1.00 50.03 108 PRO A N 1
ATOM 839 C CA . PRO A 1 108 ? 15.319 13.468 -2.043 1.00 50.03 108 PRO A CA 1
ATOM 840 C C . PRO A 1 108 ? 16.774 12.985 -2.105 1.00 50.03 108 PRO A C 1
ATOM 842 O O . PRO A 1 108 ? 17.692 13.791 -2.243 1.00 50.03 108 PRO A O 1
ATOM 845 N N . LEU A 1 109 ? 16.992 11.678 -1.961 1.00 52.22 109 LEU A N 1
ATOM 846 C CA . LEU A 1 109 ? 18.246 11.043 -2.361 1.00 52.22 109 LEU A CA 1
ATOM 847 C C . LEU A 1 109 ? 17.999 10.379 -3.714 1.00 52.22 109 LEU A C 1
ATOM 849 O O . LEU A 1 109 ? 17.363 9.330 -3.798 1.00 52.22 109 LEU A O 1
ATOM 853 N N . SER A 1 110 ? 18.481 11.011 -4.780 1.00 49.19 110 SER A N 1
ATOM 854 C CA . SER A 1 110 ? 18.617 10.365 -6.083 1.00 49.19 110 SER A CA 1
ATOM 855 C C . SER A 1 110 ? 19.892 9.529 -6.058 1.00 49.19 110 SER A C 1
ATOM 857 O O . SER A 1 110 ? 20.991 10.081 -5.970 1.00 49.19 110 SER A O 1
ATOM 859 N N . ILE A 1 111 ? 19.754 8.208 -6.107 1.00 50.28 111 ILE A N 1
ATOM 860 C CA . ILE A 1 111 ? 20.891 7.301 -6.260 1.00 50.28 111 ILE A CA 1
ATOM 861 C C . ILE A 1 111 ? 20.754 6.700 -7.655 1.00 50.28 111 ILE A C 1
ATOM 863 O O . ILE A 1 111 ? 19.880 5.875 -7.907 1.00 50.28 111 ILE A O 1
ATOM 867 N N . SER A 1 112 ? 21.606 7.146 -8.579 1.00 42.38 112 SER A N 1
ATOM 868 C CA . SER A 1 112 ? 21.780 6.468 -9.862 1.00 42.38 112 SER A CA 1
ATOM 869 C C . SER A 1 112 ? 22.663 5.250 -9.609 1.00 42.38 112 SER A C 1
ATOM 871 O O . SER A 1 112 ? 23.877 5.375 -9.451 1.00 42.38 112 SER A O 1
ATOM 873 N N . ALA A 1 113 ? 22.050 4.076 -9.482 1.00 43.19 113 ALA A N 1
ATOM 874 C CA . ALA A 1 113 ? 22.785 2.824 -9.492 1.00 43.19 113 ALA A CA 1
ATOM 875 C C . ALA A 1 113 ? 22.940 2.406 -10.959 1.00 43.19 113 ALA A C 1
ATOM 877 O O . ALA A 1 113 ? 21.987 1.953 -11.586 1.00 43.19 113 ALA A O 1
ATOM 878 N N . ARG A 1 114 ? 24.135 2.581 -11.536 1.00 39.81 114 ARG A N 1
ATOM 879 C CA . ARG A 1 114 ? 24.460 1.909 -12.799 1.00 39.81 114 ARG A CA 1
ATOM 880 C C . ARG A 1 114 ? 24.563 0.414 -12.498 1.00 39.81 114 ARG A C 1
ATOM 882 O O . ARG A 1 114 ? 25.416 0.024 -11.702 1.00 39.81 114 ARG A O 1
ATOM 889 N N . SER A 1 115 ? 23.690 -0.393 -13.104 1.00 39.53 115 SER A N 1
ATOM 890 C CA . SER A 1 115 ? 23.870 -1.845 -13.181 1.00 39.53 115 SER A CA 1
ATOM 891 C C . SER A 1 115 ? 25.266 -2.104 -13.747 1.00 39.53 115 SER A C 1
ATOM 893 O O . SER A 1 115 ? 25.573 -1.704 -14.868 1.00 39.53 115 SER A O 1
ATOM 895 N N . ALA A 1 116 ? 26.147 -2.693 -12.944 1.00 37.66 116 ALA A N 1
ATOM 896 C CA . ALA A 1 116 ? 27.282 -3.424 -13.472 1.00 37.66 116 ALA A CA 1
ATOM 897 C C . ALA A 1 116 ? 26.783 -4.858 -13.656 1.00 37.66 116 ALA A C 1
ATOM 899 O O . ALA A 1 116 ? 26.550 -5.531 -12.654 1.00 37.66 116 ALA A O 1
ATOM 900 N N . ASN A 1 117 ? 26.560 -5.254 -14.916 1.00 39.31 117 ASN A N 1
ATOM 901 C CA . ASN A 1 117 ? 26.256 -6.603 -15.413 1.00 39.31 117 ASN A CA 1
ATOM 902 C C . ASN A 1 117 ? 26.234 -7.686 -14.322 1.00 39.31 117 ASN A C 1
ATOM 904 O O . ASN A 1 117 ? 27.271 -8.275 -14.009 1.00 39.31 117 ASN A O 1
ATOM 908 N N . MET A 1 118 ? 25.055 -7.958 -13.760 1.00 33.19 118 MET A N 1
ATOM 909 C CA . MET A 1 118 ? 24.889 -8.963 -12.701 1.00 33.19 118 MET A CA 1
ATOM 910 C C . MET A 1 118 ? 24.193 -10.249 -13.179 1.00 33.19 118 MET A C 1
ATOM 912 O O . MET A 1 118 ? 23.762 -11.055 -12.361 1.00 33.19 118 MET A O 1
ATOM 916 N N . PHE A 1 119 ? 24.134 -10.475 -14.495 1.00 33.78 119 PHE A N 1
ATOM 917 C CA . PHE A 1 119 ? 23.773 -11.765 -15.084 1.00 33.78 119 PHE A CA 1
ATOM 918 C C . PHE A 1 119 ? 24.688 -12.066 -16.275 1.00 33.78 119 PHE A C 1
ATOM 920 O O . PHE A 1 119 ? 24.473 -11.580 -17.384 1.00 33.78 119 PHE A O 1
ATOM 927 N N . ARG A 1 120 ? 25.727 -12.864 -16.026 1.00 38.47 120 ARG A N 1
ATOM 928 C CA . ARG A 1 120 ? 26.446 -13.624 -17.047 1.00 38.47 120 ARG A CA 1
ATOM 929 C C . ARG A 1 120 ? 26.517 -15.073 -16.597 1.00 38.47 120 ARG A C 1
ATOM 931 O O . ARG A 1 120 ? 26.671 -15.276 -15.372 1.00 38.47 120 ARG A O 1
#